Protein AF-A0A532C4V7-F1 (afdb_monomer)

Mean predicted aligned error: 4.05 Å

Secondary structure (DSSP, 8-state):
-PPPSEEEGGG---HHHHHHHHHHHHHHHHTT------EEE-HHHHHHHHHTTT--HHHHHHHHHT--HHHHHHHHHHHHHHHH-

Sequence (85 aa):
MDRPLLFPLAFCTQPSLVGGKALGLARLLTAGFPVPPGFCVTTEAYVRAVQALDFSSAEQWQAALHSSGAERQRIHAHCRTVIQN

Radius of gyration: 16.21 Å; Cα contacts (8 Å, |Δi|>4): 86; chains: 1; bounding box: 39×24×41 Å

Structure (mmCIF, N/CA/C/O backbone):
data_AF-A0A532C4V7-F1
#
_entry.id   AF-A0A532C4V7-F1
#
loop_
_atom_site.group_PDB
_atom_site.id
_atom_site.type_symbol
_atom_site.label_atom_id
_atom_site.label_alt_id
_atom_site.label_comp_id
_atom_site.label_asym_id
_atom_site.label_entity_id
_atom_site.label_seq_id
_atom_site.pdbx_PDB_ins_code
_atom_site.Cartn_x
_atom_site.Cartn_y
_atom_site.Cartn_z
_atom_site.occupancy
_atom_site.B_iso_or_equiv
_atom_site.auth_seq_id
_atom_site.auth_comp_id
_atom_site.auth_asym_id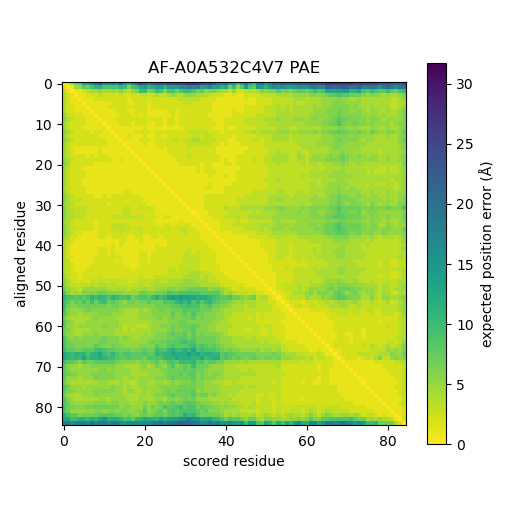
_atom_site.auth_atom_id
_atom_site.pdbx_PDB_model_num
ATOM 1 N N . MET A 1 1 ? -14.715 -15.913 -5.127 1.00 58.03 1 MET A N 1
ATOM 2 C CA . MET A 1 1 ? -15.204 -14.638 -4.561 1.00 58.03 1 MET A CA 1
ATOM 3 C C . MET A 1 1 ? -14.225 -13.568 -4.993 1.00 58.03 1 MET A C 1
ATOM 5 O O . MET A 1 1 ? -13.033 -13.774 -4.795 1.00 58.03 1 MET A O 1
ATOM 9 N N . ASP A 1 2 ? -14.693 -12.499 -5.630 1.00 84.81 2 ASP A N 1
ATOM 10 C CA . ASP A 1 2 ? -13.828 -11.379 -6.005 1.00 84.81 2 ASP A CA 1
ATOM 11 C C . ASP A 1 2 ? -13.174 -10.769 -4.761 1.00 84.81 2 ASP A C 1
ATOM 13 O O . ASP A 1 2 ? -13.839 -10.532 -3.748 1.00 84.81 2 ASP A O 1
ATOM 17 N N . ARG A 1 3 ? -11.859 -10.534 -4.819 1.00 91.31 3 ARG A N 1
ATOM 18 C CA . ARG A 1 3 ? -11.149 -9.815 -3.756 1.00 91.31 3 ARG A CA 1
ATOM 19 C C . ARG A 1 3 ? -11.587 -8.340 -3.786 1.00 91.31 3 ARG A C 1
ATOM 21 O O . ARG A 1 3 ? -11.711 -7.769 -4.869 1.00 91.31 3 ARG A O 1
ATOM 28 N N . PRO A 1 4 ? -11.832 -7.699 -2.629 1.00 95.50 4 PRO A N 1
ATOM 29 C CA . PRO A 1 4 ? -12.330 -6.327 -2.600 1.00 95.50 4 PRO A CA 1
ATOM 30 C C . PRO A 1 4 ? -11.248 -5.341 -3.053 1.00 95.50 4 PRO A C 1
ATOM 32 O O . PRO A 1 4 ? -10.088 -5.493 -2.673 1.00 95.50 4 PRO A O 1
ATOM 35 N N . LEU A 1 5 ? -11.626 -4.307 -3.812 1.00 96.81 5 LEU A N 1
ATOM 36 C CA . LEU A 1 5 ? -10.710 -3.235 -4.246 1.00 96.81 5 LEU A CA 1
ATOM 37 C C . LEU A 1 5 ? -10.520 -2.163 -3.168 1.00 96.81 5 LEU A C 1
ATOM 39 O O . LEU A 1 5 ? -9.429 -1.625 -2.995 1.00 96.81 5 LEU A O 1
ATOM 43 N N . LEU A 1 6 ? -11.591 -1.882 -2.424 1.00 97.44 6 LEU A N 1
ATOM 44 C CA . LEU A 1 6 ? -11.609 -0.985 -1.276 1.00 97.44 6 LEU A CA 1
ATOM 45 C C . LEU A 1 6 ? -11.984 -1.792 -0.038 1.00 97.44 6 LEU A C 1
ATOM 47 O O . LEU A 1 6 ? -12.922 -2.589 -0.077 1.00 97.44 6 LEU A O 1
ATOM 51 N N . PHE A 1 7 ? -11.259 -1.589 1.056 1.00 97.38 7 PHE A N 1
ATOM 52 C CA . PHE A 1 7 ? -11.458 -2.354 2.281 1.00 97.38 7 PHE A CA 1
ATOM 53 C C . PHE A 1 7 ? -11.445 -1.436 3.506 1.00 97.38 7 PHE A C 1
ATOM 55 O O . PHE A 1 7 ? -10.544 -0.604 3.611 1.00 97.38 7 PHE A O 1
ATOM 62 N N . PRO A 1 8 ? -12.408 -1.530 4.441 1.00 97.25 8 PRO A N 1
ATOM 63 C CA . PRO A 1 8 ? -12.438 -0.611 5.575 1.00 97.25 8 PRO A CA 1
ATOM 64 C C . PRO A 1 8 ? -11.178 -0.743 6.438 1.00 97.25 8 PRO A C 1
ATOM 66 O O . PRO A 1 8 ? -10.725 -1.854 6.732 1.00 97.25 8 PRO A O 1
ATOM 69 N N . LEU A 1 9 ? -10.617 0.395 6.865 1.00 97.56 9 LEU A N 1
ATOM 70 C CA . LEU A 1 9 ? -9.320 0.425 7.549 1.00 97.56 9 LEU A CA 1
ATOM 71 C C . LEU A 1 9 ? -9.322 -0.411 8.834 1.00 97.56 9 LEU A C 1
ATOM 73 O O . LEU A 1 9 ? -8.369 -1.139 9.090 1.00 97.56 9 LEU A O 1
ATOM 77 N N . ALA A 1 10 ? -10.421 -0.377 9.590 1.00 96.25 10 ALA A N 1
ATOM 78 C CA . ALA A 1 10 ? -10.569 -1.111 10.846 1.00 96.25 10 ALA A CA 1
ATOM 79 C C . ALA A 1 10 ? -10.443 -2.641 10.698 1.00 96.25 10 ALA A C 1
ATOM 81 O O . ALA A 1 10 ? -10.090 -3.316 11.658 1.00 96.25 10 ALA A O 1
ATOM 82 N N . PHE A 1 11 ? -10.689 -3.194 9.505 1.00 96.19 11 PHE A N 1
ATOM 83 C CA . PHE A 1 11 ? -10.664 -4.642 9.267 1.00 96.19 11 PHE A CA 1
ATOM 84 C C . PHE A 1 11 ? -9.401 -5.127 8.553 1.00 96.19 11 PHE A C 1
ATOM 86 O O . PHE A 1 11 ? -9.285 -6.318 8.260 1.00 96.19 11 PHE A O 1
ATOM 93 N N . CYS A 1 12 ? -8.441 -4.240 8.278 1.00 97.69 12 CYS A N 1
ATOM 94 C CA . CYS A 1 12 ? -7.213 -4.553 7.548 1.00 97.69 12 CYS A CA 1
ATOM 95 C C . CYS A 1 12 ? -6.280 -5.474 8.359 1.00 97.69 12 CYS A C 1
ATOM 97 O O . CYS A 1 12 ? -5.301 -5.032 8.946 1.00 97.69 12 CYS A O 1
ATOM 99 N N . THR A 1 13 ? -6.570 -6.775 8.378 1.00 96.38 13 THR A N 1
ATOM 100 C CA . THR A 1 13 ? -5.841 -7.789 9.164 1.00 96.38 13 THR A CA 1
ATOM 101 C C . THR A 1 13 ? -4.917 -8.671 8.324 1.00 96.38 13 THR A C 1
ATOM 103 O O . THR A 1 13 ? -4.060 -9.355 8.878 1.00 96.38 13 THR A O 1
ATOM 106 N N . GLN A 1 14 ? -5.056 -8.643 6.994 1.00 96.94 14 GLN A N 1
ATOM 107 C CA . GLN A 1 14 ? -4.352 -9.527 6.060 1.00 96.94 14 GLN A CA 1
ATOM 108 C C . GLN A 1 14 ? -3.311 -8.752 5.231 1.00 96.94 14 GLN A C 1
ATOM 110 O O . GLN A 1 14 ? -3.684 -8.100 4.251 1.00 96.94 14 GLN A O 1
ATOM 115 N N . PRO A 1 15 ? -2.004 -8.831 5.556 1.00 96.06 15 PRO A N 1
ATOM 116 C CA . PRO A 1 15 ? -0.956 -8.069 4.867 1.00 96.06 15 PRO A CA 1
ATOM 117 C C . PRO A 1 15 ? -0.902 -8.313 3.357 1.00 96.06 15 PRO A C 1
ATOM 119 O O . PRO A 1 15 ? -0.588 -7.400 2.600 1.00 96.06 15 PRO A O 1
ATOM 122 N N . SER A 1 16 ? -1.236 -9.524 2.908 1.00 95.94 16 SER A N 1
ATOM 123 C CA . SER A 1 16 ? -1.269 -9.892 1.487 1.00 95.94 16 SER A CA 1
ATOM 124 C C . SER A 1 16 ? -2.368 -9.172 0.692 1.00 95.94 16 SER A C 1
ATOM 126 O O . SER A 1 16 ? -2.311 -9.143 -0.539 1.00 95.94 16 SER A O 1
ATOM 128 N N . LEU A 1 17 ? -3.370 -8.597 1.368 1.00 96.56 17 LEU A N 1
ATOM 129 C CA . LEU A 1 17 ? -4.445 -7.805 0.767 1.00 96.56 17 LEU A CA 1
ATOM 130 C C . LEU A 1 17 ? -4.260 -6.299 0.984 1.00 96.56 17 LEU A C 1
ATOM 132 O O . LEU A 1 17 ? -4.615 -5.520 0.109 1.00 96.56 17 LEU A O 1
ATOM 136 N N . VAL A 1 18 ? -3.731 -5.880 2.134 1.00 97.62 18 VAL A N 1
ATOM 137 C CA . VAL A 1 18 ? -3.768 -4.465 2.567 1.00 97.62 18 VAL A CA 1
ATOM 138 C C . VAL A 1 18 ? -2.380 -3.845 2.781 1.00 97.62 18 VAL A C 1
ATOM 140 O O . VAL A 1 18 ? -2.245 -2.640 2.983 1.00 97.62 18 VAL A O 1
ATOM 143 N N . GLY A 1 19 ? -1.323 -4.659 2.736 1.00 96.81 19 GLY A N 1
ATOM 144 C CA . GLY A 1 19 ? 0.046 -4.248 3.036 1.00 96.81 19 GLY A CA 1
ATOM 145 C C . GLY A 1 19 ? 0.303 -3.973 4.523 1.00 96.81 19 GLY A C 1
ATOM 146 O O . GLY A 1 19 ? -0.598 -3.946 5.363 1.00 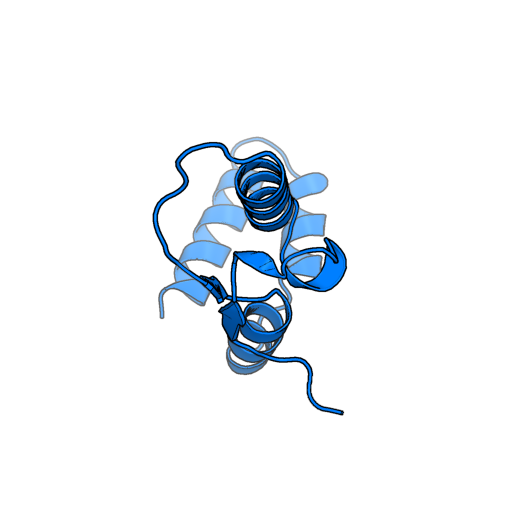96.81 19 GLY A O 1
ATOM 147 N N . GLY A 1 20 ? 1.576 -3.749 4.866 1.00 97.69 20 GLY A N 1
ATOM 148 C CA . GLY A 1 20 ? 2.000 -3.532 6.257 1.00 97.69 20 GLY A CA 1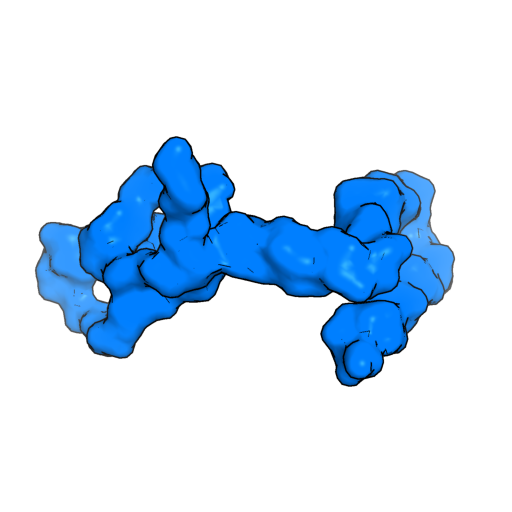
ATOM 149 C C . GLY A 1 20 ? 1.514 -2.213 6.867 1.00 97.69 20 GLY A C 1
ATOM 150 O O . GLY A 1 20 ? 1.284 -2.142 8.071 1.00 97.69 20 GLY A O 1
ATOM 151 N N . LYS A 1 21 ? 1.308 -1.177 6.044 1.00 97.62 21 LYS A N 1
ATOM 152 C CA . LYS A 1 21 ? 0.867 0.150 6.508 1.00 97.62 21 LYS A CA 1
ATOM 153 C C . LYS A 1 21 ? -0.579 0.129 6.998 1.00 97.62 21 LYS A C 1
ATOM 155 O O . LYS A 1 21 ? -0.837 0.515 8.133 1.00 97.62 21 LYS A O 1
ATOM 160 N N 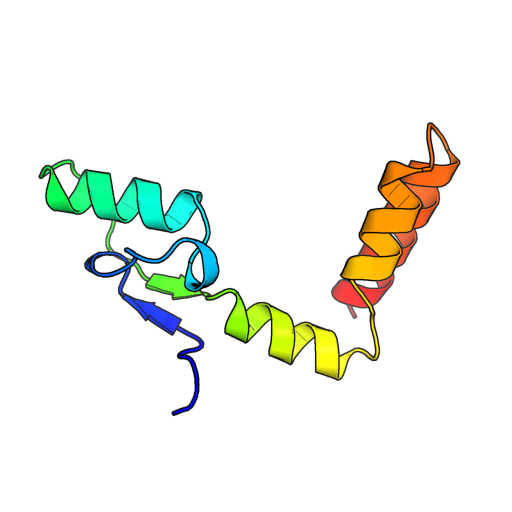. ALA A 1 22 ? -1.508 -0.362 6.173 1.00 98.19 22 ALA A N 1
ATOM 161 C CA . ALA A 1 22 ? -2.912 -0.456 6.564 1.00 98.19 22 ALA A CA 1
ATOM 162 C C . ALA A 1 22 ? -3.104 -1.429 7.737 1.00 98.19 22 ALA A C 1
ATOM 164 O O . ALA A 1 22 ? -3.865 -1.124 8.648 1.00 98.19 22 ALA A O 1
ATOM 165 N N . LEU A 1 23 ? -2.346 -2.536 7.775 1.00 98.31 23 LEU A N 1
ATOM 166 C CA . LEU A 1 23 ? -2.316 -3.429 8.938 1.00 98.31 23 LEU A CA 1
ATOM 167 C C . LEU A 1 23 ? -1.872 -2.702 10.216 1.00 98.31 23 LEU A C 1
ATOM 169 O O . LEU A 1 23 ? -2.486 -2.867 11.267 1.00 98.31 23 LEU A O 1
ATOM 173 N N . GLY A 1 24 ? -0.804 -1.905 10.142 1.00 98.19 24 GLY A N 1
ATOM 174 C CA . GLY A 1 24 ? -0.326 -1.114 11.276 1.00 98.19 24 GLY A CA 1
ATOM 175 C C . GLY A 1 24 ? -1.384 -0.135 11.787 1.00 98.19 24 GLY A C 1
ATOM 176 O O . GLY A 1 24 ? -1.657 -0.095 12.983 1.00 98.19 24 GLY A O 1
ATOM 177 N N . LEU A 1 25 ? -2.041 0.592 10.881 1.00 98.38 25 LEU A N 1
ATOM 178 C CA . LEU A 1 25 ? -3.125 1.515 11.227 1.00 98.38 25 LEU A CA 1
ATOM 179 C C . LEU A 1 25 ? -4.344 0.796 11.831 1.00 98.38 25 LEU A C 1
ATOM 181 O O . LEU A 1 25 ? -4.907 1.276 12.812 1.00 98.38 25 LEU A O 1
ATOM 185 N N . ALA A 1 26 ? -4.720 -0.376 11.313 1.00 98.12 26 ALA A N 1
ATOM 186 C CA . ALA A 1 26 ? -5.798 -1.193 11.878 1.00 98.12 26 ALA A CA 1
ATOM 187 C C . ALA A 1 26 ? -5.486 -1.667 13.304 1.00 98.12 26 ALA A C 1
ATOM 189 O O . ALA A 1 26 ? -6.362 -1.684 14.170 1.00 98.12 26 ALA A O 1
ATOM 190 N N . ARG A 1 27 ? -4.221 -2.012 13.575 1.00 98.12 27 ARG A N 1
ATOM 191 C CA . ARG A 1 27 ? -3.758 -2.360 14.925 1.00 98.12 27 ARG A CA 1
ATOM 192 C C . ARG A 1 27 ? -3.839 -1.170 15.877 1.00 98.12 27 ARG A C 1
ATOM 194 O O . ARG A 1 27 ? -4.289 -1.350 17.001 1.00 98.12 27 ARG A O 1
ATOM 201 N N . LEU A 1 28 ? -3.460 0.029 15.427 1.00 98.38 28 LEU A N 1
ATOM 202 C CA . LEU A 1 28 ? -3.595 1.254 16.223 1.00 98.38 28 LEU A CA 1
ATOM 203 C C . LEU A 1 28 ? -5.064 1.563 16.548 1.00 98.38 28 LEU A C 1
ATOM 205 O O . LEU A 1 28 ? -5.374 1.826 17.707 1.00 98.38 28 LEU A O 1
ATOM 209 N N . LEU A 1 29 ? -5.965 1.441 15.565 1.00 97.31 29 LEU A N 1
ATOM 210 C CA . LEU A 1 29 ? -7.416 1.548 15.778 1.00 97.31 29 LEU A CA 1
ATOM 211 C C . LEU A 1 29 ? -7.913 0.540 16.820 1.00 97.31 29 LEU A C 1
ATOM 213 O O . LEU A 1 29 ? -8.609 0.910 17.759 1.00 97.31 29 LEU A O 1
ATOM 217 N N . THR A 1 30 ? -7.522 -0.729 16.676 1.00 96.00 30 THR A N 1
ATOM 218 C CA . THR A 1 30 ? -7.920 -1.810 17.595 1.00 96.00 30 THR A CA 1
ATOM 219 C C . THR A 1 30 ? -7.412 -1.564 19.017 1.00 96.00 30 THR A C 1
ATOM 221 O O . THR A 1 30 ? -8.087 -1.901 19.983 1.00 96.00 30 THR A O 1
ATOM 224 N N . ALA A 1 31 ? -6.239 -0.945 19.154 1.00 97.81 31 ALA A N 1
ATOM 225 C CA . ALA A 1 31 ? -5.653 -0.571 20.437 1.00 97.81 31 ALA A CA 1
ATOM 226 C C . ALA A 1 31 ? -6.206 0.750 21.016 1.00 97.81 31 ALA A C 1
ATOM 228 O O . ALA A 1 31 ? -5.726 1.201 22.053 1.00 97.81 31 ALA A O 1
ATOM 229 N N . GLY A 1 32 ? -7.203 1.375 20.377 1.00 97.69 32 GLY A N 1
ATOM 230 C CA . GLY A 1 32 ? -7.865 2.583 20.878 1.00 97.69 32 GLY A CA 1
ATOM 231 C C . GLY A 1 32 ? -7.093 3.886 20.650 1.00 97.69 32 GLY A C 1
ATOM 232 O O . GLY A 1 32 ? -7.464 4.917 21.209 1.00 97.69 32 GLY A O 1
ATOM 233 N N . PHE A 1 33 ? -6.033 3.872 19.835 1.00 98.50 33 PHE A N 1
ATOM 234 C CA . PHE A 1 33 ? -5.325 5.099 19.468 1.00 98.50 33 PHE A CA 1
ATOM 235 C C . PHE A 1 33 ? -6.150 5.934 18.477 1.00 98.50 33 PHE A C 1
ATOM 237 O O . PHE A 1 33 ? -6.856 5.374 17.632 1.00 98.50 33 PHE A O 1
ATOM 244 N N . PRO A 1 34 ? -6.036 7.275 18.519 1.00 97.50 34 PRO A N 1
ATOM 245 C CA . PRO A 1 34 ? -6.725 8.143 17.576 1.00 97.50 34 PRO A CA 1
ATOM 246 C C . PRO A 1 34 ? -6.111 7.990 16.180 1.00 97.50 34 PRO A C 1
ATOM 248 O O . PRO A 1 34 ? -5.038 8.514 15.886 1.00 97.50 34 PRO A O 1
ATOM 251 N N . VAL A 1 35 ? -6.811 7.272 15.306 1.00 97.75 35 VAL A N 1
ATOM 252 C CA . VAL A 1 35 ? -6.476 7.142 13.886 1.00 97.75 35 VAL A CA 1
ATOM 253 C C . VAL A 1 35 ? -7.599 7.794 13.078 1.00 97.75 35 VAL A C 1
ATOM 255 O O . VAL A 1 35 ? -8.768 7.495 13.332 1.00 97.75 35 VAL A O 1
ATOM 258 N N . PRO A 1 36 ? -7.288 8.672 12.108 1.00 97.00 36 PRO A N 1
ATOM 259 C CA . PRO A 1 36 ? -8.305 9.244 11.235 1.00 97.00 36 PRO A CA 1
ATOM 260 C C . PRO A 1 36 ? -9.126 8.159 10.512 1.00 97.00 36 PRO A C 1
ATOM 262 O O . PRO A 1 36 ? -8.561 7.135 10.111 1.00 97.00 36 PRO A O 1
ATOM 265 N N . PRO A 1 37 ? -10.442 8.363 10.315 1.00 93.81 37 PRO A N 1
ATOM 266 C CA . PRO A 1 37 ? -11.269 7.414 9.579 1.00 93.81 37 PRO A CA 1
ATOM 267 C C . PRO A 1 37 ? -10.771 7.262 8.136 1.00 93.81 37 PRO A C 1
ATOM 269 O O . PRO A 1 37 ? -10.311 8.222 7.517 1.00 93.81 37 PRO A O 1
ATOM 272 N N . GLY A 1 38 ? -10.884 6.053 7.581 1.00 96.00 38 GLY A N 1
ATOM 273 C CA . GLY A 1 38 ? -10.441 5.784 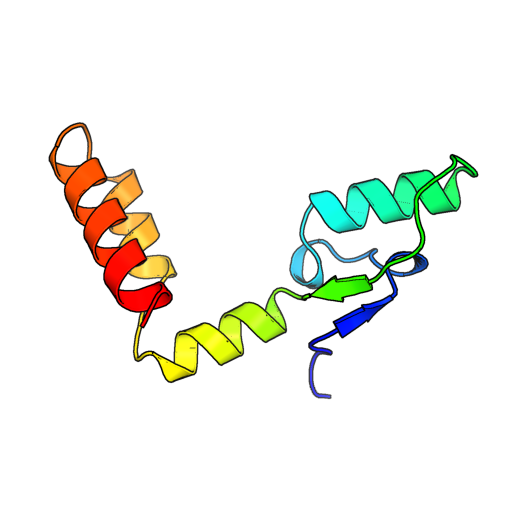6.216 1.00 96.00 38 GLY A CA 1
ATOM 274 C C . GLY A 1 38 ? -10.655 4.345 5.756 1.00 96.00 38 GLY A C 1
ATOM 275 O O . GLY A 1 38 ? -11.252 3.514 6.445 1.00 96.00 38 GLY A O 1
ATOM 276 N N . PHE A 1 39 ? -10.132 4.052 4.570 1.00 97.81 39 PHE A N 1
ATOM 277 C CA . PHE A 1 39 ? -10.141 2.734 3.941 1.00 97.81 39 PHE A CA 1
ATOM 278 C C . PHE A 1 39 ? -8.790 2.453 3.273 1.00 97.81 39 PHE A C 1
ATOM 280 O O . PHE A 1 39 ? -7.997 3.357 3.016 1.00 97.81 39 PHE A O 1
ATOM 287 N N . CYS A 1 40 ? -8.523 1.182 2.999 1.00 98.25 40 CYS A N 1
ATOM 288 C CA . CYS A 1 40 ? -7.377 0.713 2.241 1.00 98.25 40 CYS A CA 1
ATOM 289 C C . CYS A 1 40 ? -7.786 0.455 0.787 1.00 98.25 40 CYS A C 1
ATOM 291 O O . CYS A 1 40 ? -8.746 -0.274 0.531 1.00 98.25 40 CYS A O 1
ATOM 293 N N . VAL A 1 41 ? -7.035 1.025 -0.156 1.00 98.00 41 VAL A N 1
ATOM 294 C CA . VAL A 1 41 ? -6.998 0.547 -1.544 1.00 98.00 41 VAL A CA 1
ATOM 295 C C . VAL A 1 41 ? -6.117 -0.699 -1.561 1.00 98.00 41 VAL A C 1
ATOM 297 O O . VAL A 1 41 ? -4.940 -0.630 -1.202 1.00 98.00 41 VAL A O 1
ATOM 300 N N . THR A 1 42 ? -6.700 -1.848 -1.887 1.00 97.62 42 THR A N 1
ATOM 301 C CA . THR A 1 42 ? -6.061 -3.151 -1.676 1.00 97.62 42 THR A CA 1
ATOM 302 C C . THR A 1 42 ? -5.013 -3.476 -2.742 1.00 97.62 42 THR A C 1
ATOM 304 O O . THR A 1 42 ? -4.953 -2.870 -3.812 1.00 97.62 42 THR A O 1
ATOM 307 N N . THR A 1 43 ? -4.203 -4.502 -2.479 1.00 95.88 43 THR A N 1
ATOM 308 C CA . THR A 1 43 ? -3.276 -5.076 -3.465 1.00 95.88 43 THR A CA 1
ATOM 309 C C . THR A 1 43 ? -4.003 -5.636 -4.688 1.00 95.88 43 THR A C 1
ATOM 311 O O . THR A 1 43 ? -3.442 -5.613 -5.777 1.00 95.88 43 THR A O 1
ATOM 314 N N . GLU A 1 44 ? -5.259 -6.070 -4.545 1.00 95.69 44 GLU A N 1
ATOM 315 C CA . GLU A 1 44 ? -6.093 -6.488 -5.678 1.00 95.69 44 GLU A CA 1
ATOM 316 C C . GLU A 1 44 ? -6.361 -5.319 -6.634 1.00 95.69 44 GLU A C 1
ATOM 318 O O . GLU A 1 44 ? -6.262 -5.480 -7.848 1.00 95.69 44 GLU A O 1
ATOM 323 N N . ALA A 1 45 ? -6.651 -4.127 -6.099 1.00 95.44 45 ALA A N 1
ATOM 324 C CA . ALA A 1 45 ? -6.858 -2.938 -6.921 1.00 95.44 45 ALA A CA 1
ATOM 325 C C . ALA A 1 45 ? -5.606 -2.597 -7.739 1.00 95.44 45 ALA A C 1
ATOM 327 O O . ALA A 1 45 ? -5.707 -2.287 -8.924 1.00 95.44 45 ALA A O 1
ATOM 328 N N . TYR A 1 46 ? -4.426 -2.732 -7.127 1.00 92.50 46 TYR A N 1
ATOM 329 C CA . TYR A 1 46 ? -3.151 -2.574 -7.823 1.00 92.50 46 TYR A CA 1
ATOM 330 C C . TYR A 1 46 ? -2.957 -3.616 -8.935 1.00 92.50 46 TYR A C 1
ATOM 332 O O . TYR A 1 46 ? -2.598 -3.243 -10.047 1.00 92.50 46 TYR A O 1
ATOM 340 N N . VAL A 1 47 ? -3.226 -4.901 -8.668 1.00 91.00 47 VAL A N 1
ATOM 341 C CA . VAL A 1 47 ? -3.096 -5.973 -9.673 1.00 91.00 47 VAL A CA 1
ATOM 342 C C . VAL A 1 47 ? -3.976 -5.691 -10.889 1.00 91.00 47 VAL A C 1
ATOM 344 O O . VAL A 1 47 ? -3.477 -5.731 -12.011 1.00 91.00 47 VAL A O 1
ATOM 347 N N . ARG A 1 48 ? -5.251 -5.337 -10.680 1.00 91.69 48 ARG A N 1
ATOM 348 C CA . ARG A 1 48 ? -6.172 -5.023 -11.785 1.00 91.69 48 ARG A CA 1
ATOM 349 C C . ARG A 1 48 ? -5.736 -3.792 -12.577 1.00 91.69 48 ARG A C 1
ATOM 351 O O . ARG A 1 48 ? -5.810 -3.806 -13.801 1.00 91.69 48 ARG A O 1
ATOM 35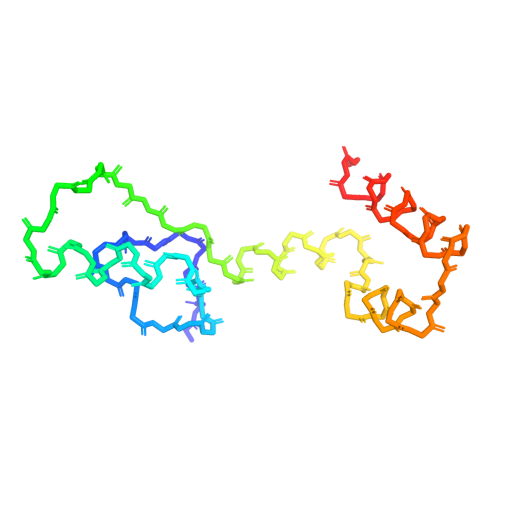8 N N . ALA A 1 49 ? -5.264 -2.748 -11.895 1.00 91.06 49 ALA A N 1
ATOM 359 C CA . ALA A 1 49 ? -4.774 -1.539 -12.553 1.00 91.06 49 ALA A CA 1
ATOM 360 C C . ALA A 1 49 ? -3.537 -1.822 -13.419 1.00 91.06 49 ALA A C 1
ATOM 362 O O . ALA A 1 49 ? -3.455 -1.362 -14.550 1.00 91.06 49 ALA A O 1
ATOM 363 N N . VAL A 1 50 ? -2.595 -2.618 -12.911 1.00 88.69 50 VAL A N 1
ATOM 364 C CA . VAL A 1 50 ? -1.363 -2.970 -13.627 1.00 88.69 50 VAL A CA 1
ATOM 365 C C . VAL A 1 50 ? -1.617 -3.917 -14.802 1.00 88.69 50 VAL A C 1
ATOM 367 O O . VAL A 1 50 ? -1.026 -3.734 -15.862 1.00 88.69 50 VAL A O 1
ATOM 370 N N . GLN A 1 51 ? -2.524 -4.887 -14.655 1.00 87.56 51 GLN A N 1
ATOM 371 C CA . GLN A 1 51 ? -2.924 -5.776 -15.753 1.00 87.56 51 GLN A CA 1
ATOM 372 C C . GLN A 1 51 ? -3.507 -5.010 -16.948 1.00 87.56 51 GLN A C 1
ATOM 374 O O . GLN A 1 51 ? -3.323 -5.429 -18.085 1.00 87.56 51 GLN A O 1
ATOM 379 N N . ALA A 1 52 ? -4.172 -3.877 -16.709 1.00 88.31 52 ALA A N 1
ATOM 380 C CA . ALA A 1 52 ? -4.700 -3.032 -17.777 1.00 88.31 52 ALA A CA 1
ATOM 381 C C . ALA A 1 52 ? -3.610 -2.287 -18.576 1.00 88.31 52 ALA A C 1
ATOM 383 O O . ALA A 1 52 ? -3.890 -1.816 -19.674 1.00 88.31 52 ALA A O 1
ATOM 384 N N . LEU A 1 53 ? -2.387 -2.185 -18.043 1.00 86.88 53 LEU A N 1
ATOM 385 C CA . LEU A 1 53 ? -1.265 -1.455 -18.646 1.00 86.88 53 LEU A CA 1
ATOM 386 C C . LEU A 1 53 ? -0.302 -2.352 -19.446 1.00 86.88 53 LEU A C 1
ATOM 388 O O . LEU A 1 53 ? 0.731 -1.861 -19.890 1.00 86.88 53 LEU A O 1
ATOM 392 N N . ASP A 1 54 ? -0.590 -3.655 -19.578 1.00 82.06 54 ASP A N 1
ATOM 393 C CA . ASP A 1 54 ? 0.343 -4.665 -20.119 1.00 82.06 54 ASP A CA 1
ATOM 394 C C . ASP A 1 54 ? 1.758 -4.554 -19.503 1.00 82.06 54 ASP A C 1
ATOM 396 O O . ASP A 1 54 ? 2.794 -4.646 -20.161 1.00 82.06 54 ASP A O 1
ATOM 400 N N . PHE A 1 55 ? 1.798 -4.273 -18.196 1.00 87.12 55 PHE A N 1
ATOM 401 C CA . PHE A 1 55 ? 3.010 -3.951 -17.451 1.00 87.12 55 PHE A CA 1
ATOM 402 C C . PHE A 1 55 ? 3.296 -5.021 -16.394 1.00 87.12 55 PHE A C 1
ATOM 404 O O . PHE A 1 55 ? 2.493 -5.256 -15.493 1.00 87.12 55 PHE A O 1
ATOM 411 N N . SER A 1 56 ? 4.475 -5.645 -16.438 1.00 90.12 56 SER A N 1
ATOM 412 C CA . SER A 1 56 ? 4.896 -6.616 -15.419 1.00 90.12 56 SER A CA 1
ATOM 413 C C . SER A 1 56 ? 5.690 -5.935 -14.303 1.00 90.12 56 SER A C 1
ATOM 415 O O . SER A 1 56 ? 6.911 -5.776 -14.368 1.00 90.12 56 SER A O 1
ATOM 417 N N . SER A 1 57 ? 5.004 -5.533 -13.230 1.00 89.19 57 SER A N 1
ATOM 418 C CA . SER A 1 57 ? 5.659 -4.896 -12.076 1.00 89.19 57 SER A CA 1
ATOM 419 C C . SER A 1 57 ? 6.688 -5.801 -11.386 1.00 89.19 57 SER A C 1
ATOM 421 O O . SER A 1 57 ? 7.697 -5.310 -10.877 1.00 89.19 57 SER A O 1
ATOM 423 N N . ALA A 1 58 ? 6.469 -7.118 -11.406 1.00 90.69 58 ALA A N 1
ATOM 424 C CA . ALA A 1 58 ? 7.389 -8.103 -10.847 1.00 90.69 58 ALA A CA 1
ATOM 425 C C . ALA A 1 58 ? 8.706 -8.177 -11.634 1.00 90.69 58 ALA A C 1
ATOM 427 O O . ALA A 1 58 ? 9.775 -8.184 -11.025 1.00 90.69 58 ALA A O 1
ATOM 428 N N . GLU A 1 59 ? 8.649 -8.183 -12.968 1.00 92.88 59 GLU A N 1
ATOM 429 C CA . GLU A 1 59 ? 9.846 -8.188 -13.818 1.00 92.88 59 GLU A CA 1
ATOM 430 C C . GLU A 1 59 ? 10.662 -6.911 -13.647 1.00 92.88 59 GLU A C 1
ATOM 432 O O . GLU A 1 59 ? 11.871 -6.977 -13.432 1.00 92.88 59 GLU A O 1
ATOM 437 N N . GLN A 1 60 ? 10.003 -5.750 -13.653 1.00 93.62 60 GLN A N 1
ATOM 438 C CA . GLN A 1 60 ? 10.680 -4.467 -13.454 1.00 93.62 60 GLN A CA 1
ATOM 439 C C . GLN A 1 60 ? 11.344 -4.380 -12.078 1.00 93.62 60 GLN A C 1
ATOM 441 O O . GLN A 1 60 ? 12.455 -3.866 -11.939 1.00 93.62 60 GLN A O 1
ATOM 446 N N . TRP A 1 61 ? 10.691 -4.926 -11.048 1.00 92.81 61 TRP A N 1
ATOM 447 C CA . TRP A 1 61 ? 11.275 -5.024 -9.716 1.00 92.81 61 TRP A CA 1
ATOM 448 C C . TRP A 1 61 ? 12.511 -5.930 -9.691 1.00 92.81 61 TRP A C 1
ATOM 450 O O . TRP A 1 61 ? 13.546 -5.536 -9.152 1.00 92.81 61 TRP A O 1
ATOM 460 N N . GLN A 1 62 ? 12.438 -7.110 -10.311 1.00 96.19 62 GLN A N 1
ATOM 461 C CA . GLN A 1 62 ? 13.586 -8.012 -10.422 1.00 96.19 62 GLN A CA 1
ATOM 462 C C . GLN A 1 62 ? 14.741 -7.364 -11.189 1.00 96.19 62 GLN A C 1
ATOM 464 O O . GLN A 1 62 ? 15.882 -7.422 -10.731 1.00 96.19 62 GLN A O 1
ATOM 469 N N . ALA A 1 63 ? 14.469 -6.683 -12.302 1.00 95.00 63 ALA A N 1
ATOM 470 C CA . ALA A 1 63 ? 15.486 -5.946 -13.044 1.00 95.00 63 ALA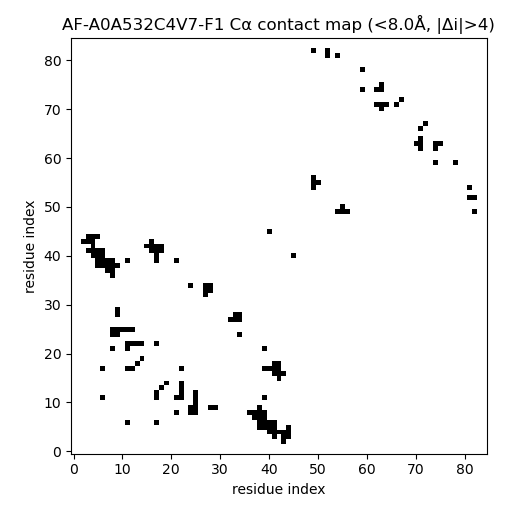 A CA 1
ATOM 471 C C . ALA A 1 63 ? 16.143 -4.862 -12.170 1.00 95.00 63 ALA A C 1
ATOM 473 O O . ALA A 1 63 ? 17.370 -4.748 -12.135 1.00 95.00 63 ALA A O 1
ATOM 474 N N . ALA A 1 64 ? 15.353 -4.107 -11.398 1.00 95.50 64 ALA A N 1
ATOM 475 C CA . ALA A 1 64 ? 15.866 -3.064 -10.510 1.00 95.50 64 ALA A CA 1
ATOM 476 C C . ALA A 1 64 ? 16.740 -3.619 -9.371 1.00 95.50 64 ALA A C 1
ATOM 478 O O . ALA A 1 64 ? 17.747 -2.994 -9.019 1.00 95.50 64 ALA A O 1
ATOM 479 N N . LEU A 1 65 ? 16.380 -4.780 -8.810 1.00 96.44 65 LEU A N 1
ATOM 480 C CA . LEU A 1 65 ? 17.155 -5.466 -7.770 1.00 96.44 65 LEU A CA 1
ATOM 481 C C . LEU A 1 65 ? 18.546 -5.871 -8.264 1.00 96.44 65 LEU A C 1
ATOM 483 O O . LEU A 1 65 ? 19.527 -5.646 -7.557 1.00 96.44 65 LEU A O 1
ATOM 487 N N . HIS A 1 66 ? 18.631 -6.395 -9.487 1.00 96.81 66 HIS A N 1
ATOM 488 C CA . HIS A 1 66 ? 19.885 -6.823 -10.117 1.00 96.81 66 HIS A CA 1
ATOM 489 C C . HIS A 1 66 ? 20.661 -5.680 -10.794 1.00 96.81 66 HIS A C 1
ATOM 491 O O . HIS A 1 66 ? 21.714 -5.909 -11.382 1.00 96.81 66 HIS A O 1
ATOM 497 N N . SER A 1 67 ? 20.167 -4.444 -10.692 1.00 96.62 67 SER A N 1
ATOM 498 C CA . SER A 1 67 ? 20.775 -3.248 -11.280 1.00 96.62 67 SER A CA 1
ATOM 499 C C . SER A 1 67 ? 21.267 -2.280 -10.208 1.00 96.62 67 SER A C 1
ATOM 501 O O . SER A 1 67 ? 20.787 -2.285 -9.073 1.00 96.62 67 SER A O 1
ATOM 503 N N . SER A 1 68 ? 22.183 -1.382 -10.566 1.00 96.06 68 SER A N 1
ATOM 504 C CA . SER A 1 68 ? 22.676 -0.320 -9.683 1.00 96.06 68 SER A CA 1
ATOM 505 C C . SER A 1 68 ? 22.876 1.000 -10.438 1.00 96.06 68 SER A C 1
ATOM 507 O O . SER A 1 68 ? 22.798 1.052 -11.667 1.00 96.06 68 SER A O 1
ATOM 509 N N . GLY A 1 69 ? 23.078 2.093 -9.693 1.00 95.69 69 GLY A N 1
ATOM 510 C CA . GLY A 1 69 ? 23.389 3.416 -10.245 1.00 95.69 69 GLY A CA 1
ATOM 511 C C . GLY A 1 69 ? 22.421 3.879 -11.339 1.00 95.69 69 GLY A C 1
ATOM 512 O O . GLY A 1 69 ? 21.200 3.825 -11.178 1.00 95.69 69 GLY A O 1
ATOM 513 N N . ALA A 1 70 ? 22.983 4.322 -12.467 1.00 96.50 70 ALA A N 1
ATOM 514 C CA . ALA A 1 70 ? 22.229 4.861 -13.598 1.00 96.50 70 ALA A CA 1
ATOM 515 C C . ALA A 1 70 ? 21.239 3.857 -14.214 1.00 96.50 70 ALA A C 1
ATOM 517 O O . ALA A 1 70 ? 20.193 4.270 -14.710 1.00 96.50 70 ALA A O 1
ATOM 518 N N . GLU A 1 71 ? 21.537 2.556 -14.164 1.00 95.88 71 GLU A N 1
ATOM 519 C CA . GLU A 1 71 ? 20.649 1.516 -14.695 1.00 95.88 71 GLU A CA 1
ATOM 520 C C . GLU A 1 71 ? 19.355 1.431 -13.884 1.00 95.88 71 GLU A C 1
ATOM 522 O O . GLU A 1 71 ? 18.255 1.537 -14.424 1.00 95.88 71 GLU A O 1
ATOM 527 N N . ARG A 1 72 ? 19.480 1.358 -12.553 1.00 96.94 72 ARG A N 1
ATOM 528 C CA . ARG A 1 72 ? 18.319 1.350 -11.654 1.00 96.94 72 ARG A CA 1
ATOM 529 C C . ARG A 1 72 ? 17.488 2.628 -11.803 1.00 96.94 72 ARG A C 1
ATOM 531 O O . ARG A 1 72 ? 16.260 2.570 -11.760 1.00 96.94 72 ARG A O 1
ATOM 538 N N . GLN A 1 73 ? 18.146 3.770 -12.019 1.00 96.31 73 GLN A N 1
ATOM 539 C CA . GLN A 1 73 ? 17.477 5.046 -12.282 1.00 96.31 73 GLN A CA 1
ATOM 540 C C . GLN A 1 73 ? 16.648 5.000 -13.578 1.00 96.31 73 GLN A C 1
ATOM 542 O O . GLN A 1 73 ? 15.523 5.499 -13.596 1.00 96.31 73 GLN A O 1
ATOM 547 N N . ARG A 1 74 ? 17.186 4.385 -14.644 1.00 95.75 74 ARG A N 1
ATOM 548 C CA . ARG A 1 74 ? 16.502 4.217 -15.937 1.00 95.75 74 ARG A CA 1
ATOM 549 C C . ARG A 1 74 ? 15.289 3.298 -15.827 1.00 95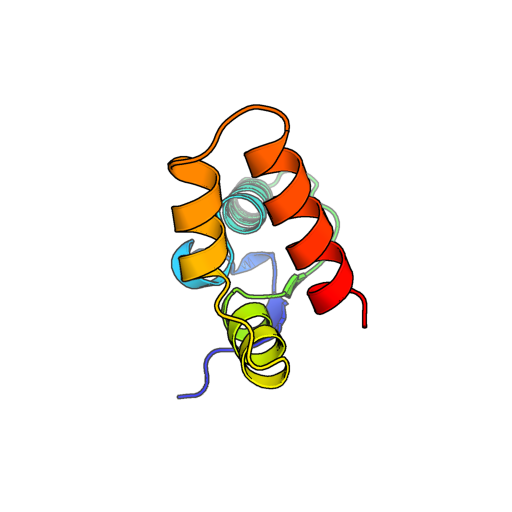.75 74 ARG A C 1
ATOM 551 O O . ARG A 1 74 ? 14.220 3.682 -16.293 1.00 95.75 74 ARG A O 1
ATOM 558 N N . ILE A 1 75 ? 15.419 2.166 -15.134 1.00 95.12 75 ILE A N 1
ATOM 559 C CA . ILE A 1 75 ? 14.292 1.262 -14.848 1.00 95.12 75 ILE A CA 1
ATOM 560 C C . ILE A 1 75 ? 13.190 2.014 -14.093 1.00 95.12 75 ILE A C 1
ATOM 562 O O . ILE A 1 75 ? 12.032 2.009 -14.500 1.00 95.12 75 ILE A O 1
ATOM 566 N N . HIS A 1 76 ? 13.546 2.744 -13.032 1.00 94.31 76 HIS A N 1
ATOM 567 C CA . HIS A 1 76 ? 12.571 3.522 -12.270 1.00 94.31 76 HIS A CA 1
ATOM 568 C C . HIS A 1 76 ? 11.879 4.604 -13.117 1.00 94.31 76 HIS A C 1
ATOM 570 O O . HIS A 1 76 ? 10.662 4.766 -13.023 1.00 94.31 76 HIS A O 1
ATOM 576 N N . ALA A 1 77 ? 12.625 5.330 -13.956 1.00 94.69 77 ALA A N 1
ATOM 577 C CA . ALA A 1 77 ? 12.059 6.342 -14.846 1.00 94.69 77 ALA A CA 1
ATOM 578 C C . ALA A 1 77 ? 11.082 5.731 -15.863 1.00 94.69 77 ALA A C 1
ATOM 580 O O . ALA A 1 77 ? 9.991 6.265 -16.045 1.00 94.69 77 ALA A O 1
ATOM 581 N N . HIS A 1 78 ? 11.435 4.587 -16.457 1.00 92.69 78 HIS A N 1
ATOM 582 C CA . HIS A 1 78 ? 10.554 3.854 -17.363 1.00 92.69 78 HIS A CA 1
ATOM 583 C C . HIS A 1 78 ? 9.243 3.446 -16.675 1.00 92.69 78 HIS A C 1
ATOM 585 O O . HIS A 1 78 ? 8.167 3.769 -17.175 1.00 92.69 78 HIS A O 1
ATOM 591 N N . CYS A 1 79 ? 9.318 2.837 -15.485 1.00 93.12 79 CYS A N 1
ATOM 592 C CA . CYS A 1 79 ? 8.131 2.465 -14.709 1.00 93.12 79 CYS A CA 1
ATOM 593 C C . CYS A 1 79 ? 7.223 3.665 -14.414 1.00 93.12 79 CYS A C 1
ATOM 595 O O . CYS A 1 79 ? 6.004 3.548 -14.493 1.00 93.12 79 CYS A O 1
ATOM 597 N N . ARG A 1 80 ? 7.802 4.827 -14.079 1.00 92.38 80 ARG A N 1
ATOM 598 C CA . ARG A 1 80 ? 7.022 6.049 -13.831 1.00 92.38 80 ARG A CA 1
ATOM 599 C C . ARG A 1 80 ? 6.243 6.483 -15.065 1.00 92.38 80 ARG A C 1
ATOM 601 O O . ARG A 1 80 ? 5.064 6.780 -14.931 1.00 92.38 80 ARG A O 1
ATOM 608 N N . THR A 1 81 ? 6.876 6.484 -16.236 1.00 92.44 81 THR A N 1
ATOM 609 C CA . THR A 1 81 ? 6.207 6.842 -17.492 1.00 92.44 81 THR A CA 1
ATOM 610 C C . THR A 1 81 ? 5.047 5.899 -17.800 1.00 92.44 81 THR A C 1
ATOM 612 O O . THR A 1 81 ? 3.989 6.365 -18.199 1.00 92.44 81 THR A O 1
ATOM 615 N N . VAL A 1 82 ? 5.213 4.591 -17.584 1.00 89.19 82 VAL A N 1
ATOM 616 C CA . VAL A 1 82 ? 4.147 3.611 -17.857 1.00 89.19 82 VAL A CA 1
ATOM 617 C C . VAL A 1 82 ? 2.973 3.751 -16.884 1.00 89.19 82 VAL A C 1
ATOM 619 O O . VAL A 1 82 ? 1.831 3.670 -17.305 1.00 89.19 82 VAL A O 1
ATOM 622 N N . ILE A 1 83 ? 3.234 3.98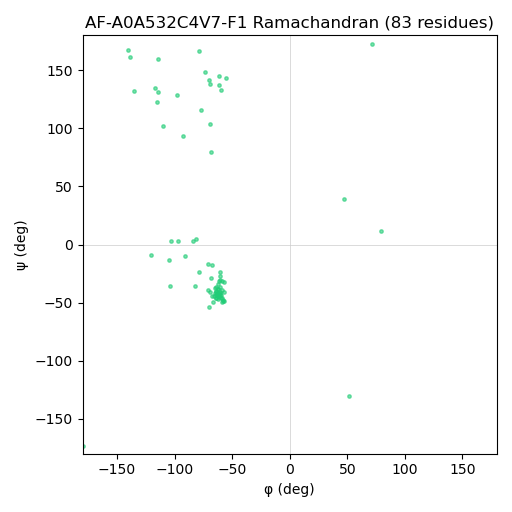3 -15.593 1.00 86.19 83 ILE A N 1
ATOM 623 C CA . ILE A 1 83 ? 2.188 4.029 -14.553 1.00 86.19 83 ILE A CA 1
ATOM 624 C C . ILE A 1 83 ? 1.424 5.369 -14.533 1.00 86.19 83 ILE A C 1
ATOM 626 O O . ILE A 1 83 ? 0.320 5.434 -13.999 1.00 86.19 83 ILE A O 1
ATOM 630 N N . GLN A 1 84 ? 2.020 6.454 -15.037 1.00 82.81 84 GLN A N 1
ATOM 631 C CA . GLN A 1 84 ? 1.414 7.794 -15.024 1.00 82.81 84 GLN A CA 1
ATOM 632 C C . GLN A 1 84 ? 0.579 8.128 -16.273 1.00 82.81 84 GLN A C 1
ATOM 634 O O . GLN A 1 84 ? -0.087 9.164 -16.259 1.00 82.81 84 GLN A O 1
ATOM 639 N N . ASN A 1 85 ? 0.633 7.295 -17.316 1.00 60.47 85 ASN A N 1
ATOM 640 C CA . ASN A 1 85 ? -0.195 7.406 -18.523 1.00 60.47 85 ASN A CA 1
ATOM 641 C C . ASN A 1 85 ? -1.485 6.592 -18.381 1.00 60.47 85 ASN A C 1
ATOM 643 O O . ASN A 1 85 ? -2.490 7.014 -18.991 1.00 60.47 85 ASN A O 1
#

pLDDT: mean 93.8, std 6.56, range [58.03, 98.5]

Foldseek 3Di:
DDQDQKAWLLPPCDCQWANPVSNVLNVCVVVVHDDDGDIGRTVSNVVVLCVVLVHDPPVLVVQLVVDDDPSNVVSVVVVCVSSVD

Solvent-accessible surface area (backbone atoms only — not comparable to full-atom values): 4962 Å² total; per-residue (Å²): 130,86,76,61,43,67,42,57,30,79,70,32,78,50,51,88,45,40,35,69,66,40,30,50,54,15,50,38,45,75,72,70,46,97,63,82,90,64,63,34,75,16,50,53,41,52,51,57,57,36,63,74,64,83,51,61,67,67,59,55,49,53,53,37,71,81,39,58,72,72,56,27,51,50,52,53,52,53,52,50,59,67,74,74,108